Protein AF-A0A6N8BP89-F1 (afdb_monomer)

Secondary structure (DSSP, 8-state):
--------------------------------------HHHHHHHHHHHHHHHHTT--HHHHHHHHT--HHHHHHHHHHHHHHS-PPP---SSEEEE--HHHHTSGGGTT---SEEEEEEETTEEEEEE-----------

Structure (mmCIF, N/CA/C/O backbone):
data_AF-A0A6N8BP89-F1
#
_entry.id   AF-A0A6N8BP89-F1
#
loop_
_atom_site.group_PDB
_atom_site.id
_atom_site.type_symbol
_atom_site.label_atom_id
_atom_site.label_alt_id
_atom_site.label_comp_id
_atom_site.label_asym_id
_atom_site.label_entity_id
_atom_site.label_seq_id
_atom_site.pdbx_PDB_ins_code
_atom_site.Cartn_x
_atom_site.Cartn_y
_atom_site.Cartn_z
_atom_site.occupancy
_atom_site.B_iso_or_equiv
_atom_site.auth_seq_id
_atom_site.auth_comp_id
_atom_site.auth_asym_id
_atom_site.auth_atom_id
_atom_site.pdbx_PDB_model_num
ATOM 1 N N . MET A 1 1 ? -29.525 87.121 3.744 1.00 42.41 1 MET A N 1
ATOM 2 C CA . MET A 1 1 ? -28.408 86.887 2.808 1.00 42.41 1 MET A CA 1
ATOM 3 C C . MET A 1 1 ? -28.666 85.566 2.121 1.00 42.41 1 MET A C 1
ATOM 5 O O . MET A 1 1 ? -28.815 84.585 2.833 1.00 42.41 1 MET A O 1
ATOM 9 N N . ASN A 1 2 ? -28.832 85.574 0.798 1.00 32.91 2 ASN A N 1
ATOM 10 C CA . ASN A 1 2 ? -28.189 84.648 -0.139 1.00 32.91 2 ASN A CA 1
ATOM 11 C C . ASN A 1 2 ? -28.765 84.918 -1.526 1.00 32.91 2 ASN A C 1
ATOM 13 O O . ASN A 1 2 ? -29.901 84.571 -1.839 1.00 32.91 2 ASN A O 1
ATOM 17 N N . ASN A 1 3 ? -27.946 85.649 -2.274 1.00 36.03 3 ASN A N 1
ATOM 18 C CA . ASN A 1 3 ? -28.118 85.999 -3.666 1.00 36.03 3 ASN A CA 1
ATOM 19 C C . ASN A 1 3 ? -28.050 84.755 -4.552 1.00 36.03 3 ASN A C 1
ATOM 21 O O . ASN A 1 3 ? -27.413 83.761 -4.203 1.00 36.03 3 ASN A O 1
ATOM 25 N N . ASP A 1 4 ? -28.684 84.906 -5.710 1.00 38.06 4 ASP A N 1
ATOM 26 C CA . ASP A 1 4 ? -28.367 84.324 -7.010 1.00 38.06 4 ASP A CA 1
ATOM 27 C C . ASP A 1 4 ? -27.090 83.473 -7.086 1.00 38.06 4 ASP A C 1
ATOM 29 O O . ASP A 1 4 ? -26.005 83.910 -6.702 1.00 38.06 4 ASP A O 1
ATOM 33 N N . ARG A 1 5 ? -27.160 82.356 -7.815 1.00 37.62 5 ARG A N 1
ATOM 34 C CA . ARG A 1 5 ? -26.824 82.359 -9.2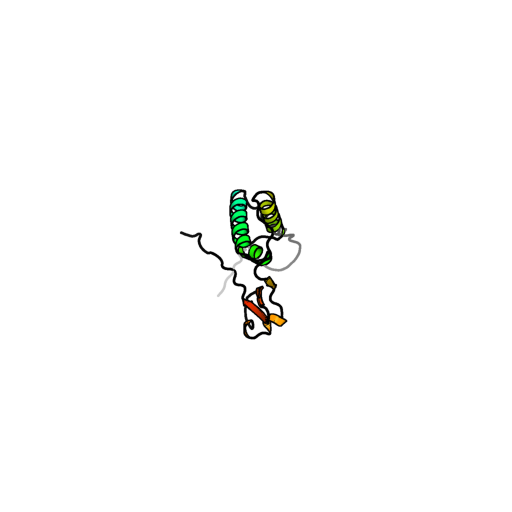51 1.00 37.62 5 ARG A CA 1
ATOM 35 C C . ARG A 1 5 ? -26.634 80.930 -9.762 1.00 37.62 5 ARG A C 1
ATOM 37 O O . ARG A 1 5 ? -25.926 80.112 -9.188 1.00 37.62 5 ARG A O 1
ATOM 44 N N . ILE A 1 6 ? -27.275 80.694 -10.898 1.00 45.62 6 ILE A N 1
ATOM 45 C CA . ILE A 1 6 ? -27.103 79.589 -11.842 1.00 45.62 6 ILE A CA 1
ATOM 46 C C . ILE A 1 6 ? -25.616 79.361 -12.151 1.00 45.62 6 ILE A C 1
ATOM 48 O O . ILE A 1 6 ? -24.926 80.330 -12.456 1.00 45.62 6 ILE A O 1
ATOM 52 N N . MET A 1 7 ? -25.171 78.103 -12.201 1.00 36.50 7 MET A N 1
ATOM 53 C CA . MET A 1 7 ? -24.270 77.606 -13.251 1.00 36.50 7 MET A CA 1
ATOM 54 C C . MET A 1 7 ? -24.291 76.074 -13.301 1.00 36.50 7 MET A C 1
ATOM 56 O O . MET A 1 7 ? -24.065 75.394 -12.304 1.00 36.50 7 MET A O 1
ATOM 60 N N . ASN A 1 8 ? -24.561 75.562 -14.501 1.00 39.66 8 ASN A N 1
ATOM 61 C CA . ASN A 1 8 ? -24.504 74.155 -14.874 1.00 39.66 8 ASN A CA 1
ATOM 62 C C . ASN A 1 8 ? -23.088 73.592 -14.692 1.00 39.66 8 ASN A C 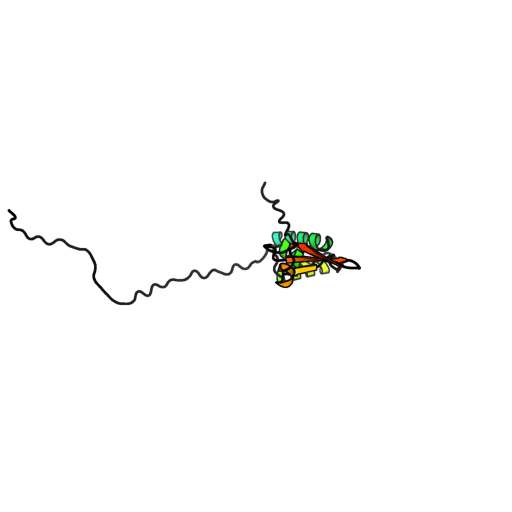1
ATOM 64 O O . ASN A 1 8 ? -22.113 74.212 -15.113 1.00 39.66 8 ASN A O 1
ATOM 68 N N . GLY A 1 9 ? -22.991 72.383 -14.147 1.00 32.22 9 GLY A N 1
ATOM 69 C CA . GLY A 1 9 ? -21.746 71.634 -14.023 1.00 32.22 9 GLY A CA 1
ATOM 70 C C . GLY A 1 9 ? -22.052 70.146 -14.024 1.00 32.22 9 GLY A C 1
ATOM 71 O O . GLY A 1 9 ? -22.896 69.685 -13.266 1.00 32.22 9 GLY A O 1
ATOM 72 N N . ALA A 1 10 ? -21.428 69.438 -14.954 1.00 33.50 10 ALA A N 1
ATOM 73 C CA . ALA A 1 10 ? -21.689 68.062 -15.325 1.00 33.50 10 ALA A CA 1
ATOM 74 C C . ALA A 1 10 ? -21.573 67.039 -14.182 1.00 33.50 10 ALA A C 1
ATOM 76 O O . ALA A 1 10 ? -20.777 67.201 -13.262 1.00 33.50 10 ALA A O 1
ATOM 77 N N . THR A 1 11 ? -22.249 65.906 -14.417 1.00 35.91 11 THR A N 1
ATOM 78 C CA . THR A 1 11 ? -21.923 64.547 -13.945 1.00 35.91 11 THR A CA 1
ATOM 79 C C . THR A 1 11 ? -2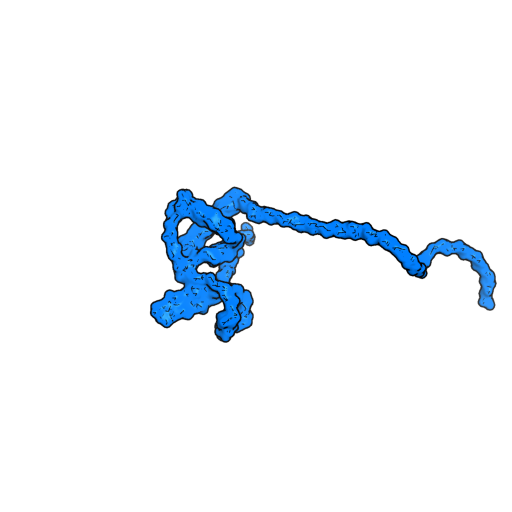1.956 64.295 -12.437 1.00 35.91 11 THR A C 1
ATOM 81 O O . THR A 1 11 ? -21.153 64.832 -11.691 1.00 35.91 11 THR A O 1
ATOM 84 N N . VAL A 1 12 ? -22.822 63.370 -12.011 1.00 35.41 12 VAL A N 1
ATOM 85 C CA . VAL A 1 12 ? -22.453 62.060 -11.432 1.00 35.41 12 VAL A CA 1
ATOM 86 C C . VAL A 1 12 ? -23.737 61.355 -10.964 1.00 35.41 12 VAL A C 1
ATOM 88 O O . VAL A 1 12 ? -24.462 61.841 -10.109 1.00 35.41 12 VAL A O 1
ATOM 91 N N . GLU A 1 13 ? -23.974 60.219 -11.615 1.00 31.64 13 GLU A N 1
ATOM 92 C CA . GLU A 1 13 ? -24.504 58.947 -11.115 1.00 31.64 13 GLU A CA 1
ATOM 93 C C . GLU A 1 13 ? -25.851 58.785 -10.369 1.00 31.64 13 GLU A C 1
ATOM 95 O O . GLU A 1 13 ? -26.237 59.492 -9.448 1.00 31.64 13 GLU A O 1
ATOM 100 N N . VAL A 1 14 ? -26.436 57.635 -10.732 1.00 33.41 14 VAL A N 1
ATOM 101 C CA . VAL A 1 14 ? -27.406 56.775 -10.040 1.00 33.41 14 VAL A CA 1
ATOM 102 C C . VAL A 1 14 ? -28.882 57.180 -10.096 1.00 33.41 14 VAL A C 1
ATOM 104 O O . VAL A 1 14 ? -29.386 57.886 -9.234 1.00 33.41 14 VAL A O 1
ATOM 107 N N . ALA A 1 15 ? -29.617 56.551 -11.023 1.00 34.00 15 ALA A N 1
ATOM 108 C CA . ALA A 1 15 ? -30.680 55.610 -10.645 1.00 34.00 15 ALA A CA 1
ATOM 109 C C . ALA A 1 15 ? -31.197 54.786 -11.846 1.00 34.00 15 ALA A C 1
ATOM 111 O O . ALA A 1 15 ? -31.853 55.301 -12.744 1.00 34.00 15 ALA A O 1
ATOM 112 N N . SER A 1 16 ? -30.965 53.474 -11.745 1.00 35.62 16 SER A N 1
ATOM 113 C CA . SER A 1 16 ? -31.929 52.401 -12.041 1.00 35.62 16 SER A CA 1
ATOM 114 C C . SER A 1 16 ? -32.198 51.948 -13.486 1.00 35.62 16 SER A C 1
ATOM 116 O O . SER A 1 16 ? -33.050 52.491 -14.175 1.00 35.62 16 SER A O 1
ATOM 118 N N . ALA A 1 17 ? -31.607 50.773 -13.772 1.00 39.59 17 ALA A N 1
ATOM 119 C CA . ALA A 1 17 ? -32.160 49.609 -14.491 1.00 39.59 17 ALA A CA 1
ATOM 120 C C . ALA A 1 17 ? -32.409 49.774 -16.015 1.00 39.59 17 ALA A C 1
ATOM 122 O O . ALA A 1 17 ? -32.936 50.769 -16.474 1.00 39.59 17 ALA A O 1
ATOM 123 N N . THR A 1 18 ? -32.086 48.840 -16.911 1.00 37.84 18 THR A N 1
ATOM 124 C CA . THR A 1 18 ? -31.884 47.387 -16.847 1.00 37.84 18 THR A CA 1
ATOM 125 C C . THR A 1 18 ? -31.177 46.961 -18.153 1.00 37.84 18 THR A C 1
ATOM 127 O O . THR A 1 18 ? -31.427 47.584 -19.181 1.00 37.84 18 THR A O 1
ATOM 130 N N . ARG A 1 19 ? -30.459 45.823 -18.126 1.00 35.97 19 ARG A N 1
ATOM 131 C CA . ARG A 1 19 ? -30.306 44.790 -19.192 1.00 35.97 19 ARG A CA 1
ATOM 132 C C . ARG A 1 19 ? -28.865 44.480 -19.620 1.00 35.97 19 ARG A C 1
ATOM 134 O O . ARG A 1 19 ? -28.204 45.253 -20.296 1.00 35.97 19 ARG A O 1
ATOM 141 N N . ASN A 1 20 ? -28.504 43.241 -19.282 1.00 39.19 20 ASN A N 1
ATOM 142 C CA . ASN A 1 20 ? -27.676 42.306 -20.040 1.00 39.19 20 ASN A CA 1
ATOM 143 C C . ASN A 1 20 ? -26.225 42.712 -20.302 1.00 39.19 20 ASN A C 1
ATOM 145 O O . ASN A 1 20 ? -25.824 42.976 -21.429 1.00 39.19 20 ASN A O 1
ATOM 149 N N . GLY A 1 21 ? -25.416 42.624 -19.248 1.00 36.84 21 GLY A N 1
ATOM 150 C CA . GLY A 1 21 ? -24.009 42.275 -19.402 1.00 36.84 21 GLY A CA 1
ATOM 151 C C . GLY A 1 21 ? -23.865 40.756 -19.407 1.00 36.84 21 GLY A C 1
ATOM 152 O O . GLY A 1 21 ? -23.803 40.149 -18.341 1.00 36.84 21 GLY A O 1
ATOM 153 N N . GLU A 1 22 ? -23.800 40.141 -20.589 1.00 43.88 22 GLU A N 1
ATOM 154 C CA . GLU A 1 22 ? -23.123 38.850 -20.755 1.00 43.88 22 GLU A CA 1
ATOM 155 C C . GLU A 1 22 ? -21.632 39.077 -20.482 1.00 43.88 22 GLU A C 1
ATOM 157 O O . GLU A 1 22 ? -20.819 39.284 -21.383 1.00 43.88 22 GLU A O 1
ATOM 162 N N . SER A 1 23 ? -21.257 39.091 -19.204 1.00 44.47 23 SER A N 1
ATOM 163 C CA . SER A 1 23 ? -19.872 38.877 -18.824 1.00 44.47 23 SER A CA 1
ATOM 164 C C . SER A 1 23 ? -19.599 37.390 -19.012 1.00 44.47 23 SER A C 1
ATOM 166 O O . SER A 1 23 ? -19.961 36.547 -18.193 1.00 44.47 23 SER A O 1
ATOM 168 N N . ASN A 1 24 ? -18.975 37.062 -20.142 1.00 44.22 24 ASN A N 1
ATOM 169 C CA . ASN A 1 24 ? -18.316 35.782 -20.347 1.00 44.22 24 ASN A CA 1
ATOM 170 C C . ASN A 1 24 ? -17.216 35.635 -19.288 1.00 44.22 24 ASN A C 1
ATOM 172 O O . ASN A 1 24 ? -16.043 35.913 -19.537 1.00 44.22 24 ASN A O 1
ATOM 176 N N . PHE A 1 25 ? -17.591 35.205 -18.084 1.00 45.06 25 PHE A N 1
ATOM 177 C CA . PHE A 1 25 ? -16.666 34.612 -17.138 1.00 45.06 25 PHE A CA 1
ATOM 178 C C . PHE A 1 25 ? -16.228 33.285 -17.748 1.00 45.06 25 PHE A C 1
ATOM 180 O O . PHE A 1 25 ? -16.812 32.232 -17.499 1.00 45.06 25 PHE A O 1
ATOM 187 N N . ALA A 1 26 ? -15.200 33.347 -18.594 1.00 52.12 26 ALA A N 1
ATOM 188 C CA . ALA A 1 26 ? -14.418 32.186 -18.959 1.00 52.12 26 ALA A CA 1
ATOM 189 C C . ALA A 1 26 ? -13.815 31.640 -17.662 1.00 52.12 26 ALA A C 1
ATOM 191 O O . ALA A 1 26 ? -12.777 32.104 -17.189 1.00 52.12 26 ALA A O 1
ATOM 192 N N . THR A 1 27 ? -14.503 30.680 -17.044 1.00 55.06 27 THR A N 1
ATOM 193 C CA . THR A 1 27 ? -13.925 29.853 -15.990 1.00 55.06 27 THR A CA 1
ATOM 194 C C . THR A 1 27 ? -12.610 29.310 -16.538 1.00 55.06 27 THR A C 1
ATOM 196 O O . THR A 1 27 ? -12.646 28.693 -17.609 1.00 55.06 27 THR A O 1
ATOM 199 N N . PRO A 1 28 ? -11.456 29.524 -15.880 1.00 52.44 28 PRO A N 1
ATOM 200 C CA . PRO A 1 28 ? -10.225 28.903 -16.325 1.00 52.44 28 PRO A CA 1
ATOM 201 C C . PRO A 1 28 ? -10.467 27.399 -16.282 1.00 52.44 28 PRO A C 1
ATOM 203 O O . PRO A 1 28 ? -10.599 26.805 -15.212 1.00 52.44 28 PRO A O 1
ATOM 206 N N . THR A 1 29 ? -10.589 26.779 -17.455 1.00 56.09 29 THR A N 1
ATOM 207 C CA . THR A 1 29 ? -10.570 25.330 -17.581 1.00 56.09 29 THR A CA 1
ATOM 208 C C . THR A 1 29 ? -9.235 24.893 -17.008 1.00 56.09 29 THR A C 1
ATOM 210 O O . THR A 1 29 ? -8.205 25.037 -17.668 1.00 56.09 29 THR A O 1
ATOM 213 N N . LEU A 1 30 ? -9.245 24.437 -15.753 1.00 55.47 30 LEU A N 1
ATOM 214 C CA . LEU A 1 30 ? -8.110 23.816 -15.090 1.00 55.47 30 LEU A CA 1
ATOM 215 C C . LEU A 1 30 ? -7.689 22.657 -15.984 1.00 55.47 30 LEU A C 1
ATOM 217 O O . LEU A 1 30 ? -8.301 21.588 -15.975 1.00 55.47 30 LEU A O 1
ATOM 221 N N . GLN A 1 31 ? -6.689 22.902 -16.829 1.00 57.53 31 GLN A N 1
ATOM 222 C CA . GLN A 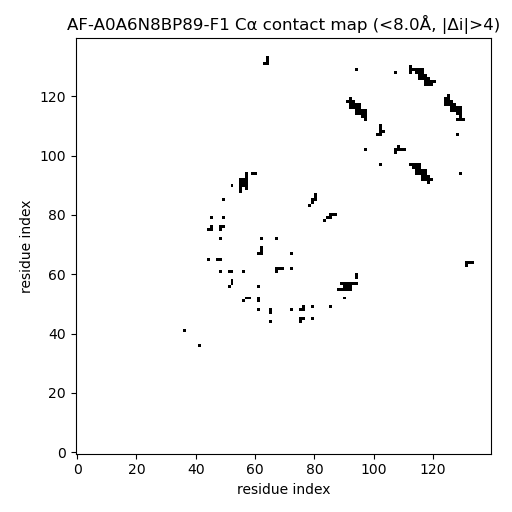1 31 ? -6.140 21.876 -17.688 1.00 57.53 31 GLN A CA 1
ATOM 223 C C . GLN A 1 31 ? -5.667 20.768 -16.762 1.00 57.53 31 GLN A C 1
ATOM 225 O O . GLN A 1 31 ? -4.752 20.958 -15.959 1.00 57.53 31 GLN A O 1
ATOM 230 N N . LYS A 1 32 ? -6.349 19.624 -16.836 1.00 58.22 32 LYS A N 1
ATOM 231 C CA . LYS A 1 32 ? -6.042 18.436 -16.051 1.00 58.22 32 LYS A CA 1
ATOM 232 C C . LYS A 1 32 ? -4.615 18.023 -16.400 1.00 58.22 32 LYS A C 1
ATOM 234 O O . LYS A 1 32 ? -4.392 17.356 -17.412 1.00 58.22 32 LYS A O 1
ATOM 239 N N . LYS A 1 33 ? -3.638 18.478 -15.606 1.00 62.50 33 LYS A N 1
ATOM 240 C CA . LYS A 1 33 ? -2.230 18.133 -15.798 1.00 62.50 33 LYS A CA 1
ATOM 241 C C . LYS A 1 33 ? -2.141 16.615 -15.757 1.00 62.50 33 LYS A C 1
ATOM 243 O O . LYS A 1 33 ? -2.521 15.977 -14.775 1.00 62.50 33 LYS A O 1
ATOM 248 N N . ARG A 1 34 ? -1.707 16.022 -16.867 1.00 65.25 34 ARG A N 1
ATOM 249 C CA . ARG A 1 34 ? -1.480 14.580 -16.939 1.00 65.25 34 ARG A CA 1
ATOM 250 C C . ARG A 1 34 ? -0.323 14.273 -15.993 1.00 65.25 34 ARG A C 1
ATOM 252 O O . ARG A 1 34 ? 0.784 14.747 -16.224 1.00 65.25 34 ARG A O 1
ATOM 259 N N . ASN A 1 35 ? -0.587 13.498 -14.942 1.00 69.62 35 ASN A N 1
ATOM 260 C CA . ASN A 1 35 ? 0.423 13.043 -13.987 1.00 69.62 35 ASN A CA 1
ATOM 261 C C . ASN A 1 35 ? 1.294 11.944 -14.627 1.00 69.62 35 ASN A C 1
ATOM 263 O O . ASN A 1 35 ? 1.159 10.757 -14.323 1.00 69.62 35 ASN A O 1
ATOM 267 N N . ARG A 1 36 ? 2.104 12.323 -15.620 1.00 73.25 36 ARG A N 1
ATOM 268 C CA . ARG A 1 36 ? 3.003 11.412 -16.329 1.00 73.25 36 ARG A CA 1
ATOM 269 C C . ARG A 1 36 ? 4.404 11.588 -15.760 1.00 73.25 36 ARG A C 1
ATOM 271 O O . ARG A 1 36 ? 5.018 12.623 -15.980 1.00 73.25 36 ARG A O 1
ATOM 278 N N . LEU A 1 37 ? 4.886 10.561 -15.067 1.00 78.31 37 LEU A N 1
ATOM 279 C CA . LEU A 1 37 ? 6.248 10.523 -14.540 1.00 78.31 37 LEU A CA 1
ATOM 280 C C . LEU A 1 37 ? 7.255 10.626 -15.695 1.00 78.31 37 LEU A C 1
ATOM 282 O O . LEU A 1 37 ? 7.122 9.934 -16.714 1.00 78.31 37 LEU A O 1
ATOM 286 N N . SER A 1 38 ? 8.258 11.480 -15.527 1.00 83.94 38 SER A N 1
ATOM 287 C CA . SER A 1 38 ? 9.453 11.539 -16.367 1.00 83.94 38 SER A CA 1
ATOM 288 C C . SER A 1 38 ? 10.268 10.241 -16.268 1.00 83.94 38 SER A C 1
ATOM 290 O O . SER A 1 38 ? 10.043 9.401 -15.395 1.00 83.94 38 SER A O 1
ATOM 292 N N . ALA A 1 39 ? 11.229 10.041 -17.173 1.00 84.81 39 ALA A N 1
ATOM 293 C CA . ALA A 1 39 ? 12.044 8.824 -17.180 1.00 84.81 39 ALA A CA 1
ATOM 294 C C . ALA A 1 39 ? 12.882 8.659 -15.895 1.00 84.81 39 ALA A C 1
ATOM 296 O O . ALA A 1 39 ? 13.001 7.547 -15.377 1.00 84.81 39 ALA A O 1
ATOM 297 N N . SER A 1 40 ? 13.425 9.758 -15.361 1.00 85.94 40 SER A N 1
ATOM 298 C CA . SER A 1 40 ? 14.177 9.770 -14.102 1.00 85.94 40 SER A CA 1
ATOM 299 C C . SER A 1 40 ? 13.275 9.459 -12.908 1.00 85.94 40 SER A C 1
ATOM 301 O O . SER A 1 40 ? 13.611 8.587 -12.109 1.00 85.94 40 SER A O 1
ATOM 303 N N . GLU A 1 41 ? 12.096 10.081 -12.830 1.00 86.75 41 GLU A N 1
ATOM 304 C CA . GLU A 1 41 ? 11.110 9.798 -11.780 1.00 86.75 41 GLU A CA 1
ATOM 305 C C . GLU A 1 41 ? 10.624 8.350 -11.842 1.00 86.75 41 GLU A C 1
ATOM 307 O O . GLU A 1 41 ? 10.528 7.693 -10.810 1.00 86.75 41 GLU A O 1
ATOM 312 N N . LYS A 1 42 ? 10.377 7.808 -13.044 1.00 87.31 42 LYS A N 1
ATOM 313 C CA . LYS A 1 42 ? 10.041 6.387 -13.211 1.00 87.31 42 LYS A CA 1
ATOM 314 C C . LYS A 1 42 ? 11.151 5.488 -12.675 1.00 87.31 42 LYS A C 1
ATOM 316 O O . LYS A 1 42 ? 10.853 4.522 -11.981 1.00 87.31 42 LYS A O 1
ATOM 321 N N . LYS A 1 43 ? 12.422 5.789 -12.965 1.00 88.81 43 LYS A N 1
ATOM 322 C CA . LYS A 1 43 ? 13.557 5.005 -12.451 1.00 88.81 43 LYS A CA 1
ATOM 323 C C . LYS A 1 43 ? 13.625 5.056 -10.922 1.00 88.81 43 LYS A C 1
ATOM 325 O O . LYS A 1 43 ? 13.740 4.003 -10.300 1.00 88.81 43 LYS A O 1
ATOM 330 N N . ALA A 1 44 ? 13.503 6.245 -10.333 1.00 91.75 44 ALA A N 1
ATOM 331 C CA . ALA A 1 44 ? 13.505 6.422 -8.882 1.00 91.75 44 ALA A CA 1
ATOM 332 C C . ALA A 1 44 ? 12.329 5.687 -8.218 1.00 91.75 44 ALA A C 1
ATOM 334 O O . ALA A 1 44 ? 12.529 4.926 -7.275 1.00 91.75 44 ALA A O 1
ATOM 335 N N . LYS A 1 45 ? 11.114 5.830 -8.765 1.00 93.00 45 LYS A N 1
ATOM 336 C CA . LYS A 1 45 ? 9.917 5.148 -8.258 1.00 93.00 45 LYS A CA 1
ATOM 337 C C . LYS A 1 45 ? 9.995 3.634 -8.410 1.00 93.00 45 LYS A C 1
ATOM 339 O O . LYS A 1 45 ? 9.576 2.942 -7.495 1.00 93.00 45 LYS A O 1
ATOM 344 N N . ARG A 1 46 ? 10.559 3.102 -9.502 1.00 93.94 46 ARG A N 1
ATOM 345 C CA . ARG A 1 46 ? 10.796 1.651 -9.631 1.00 93.94 46 ARG A CA 1
ATOM 346 C C . ARG A 1 46 ? 11.697 1.128 -8.519 1.00 93.94 46 ARG A C 1
ATOM 348 O O . ARG A 1 46 ? 11.346 0.130 -7.902 1.00 93.94 46 ARG A O 1
ATOM 355 N N . LYS A 1 47 ? 12.801 1.825 -8.228 1.00 93.94 47 LYS A N 1
ATOM 356 C CA . LYS A 1 47 ? 13.685 1.453 -7.117 1.00 93.94 47 LYS A CA 1
ATOM 357 C C . LYS A 1 47 ? 12.934 1.488 -5.782 1.00 93.94 47 LYS A C 1
ATOM 359 O O . LYS A 1 47 ? 12.924 0.487 -5.082 1.00 93.94 47 LYS A O 1
ATOM 364 N N . ALA A 1 48 ? 12.246 2.589 -5.482 1.00 94.12 48 ALA A N 1
ATOM 365 C CA . ALA A 1 48 ? 11.509 2.736 -4.228 1.00 94.12 48 ALA A CA 1
ATOM 366 C C . ALA A 1 48 ? 10.404 1.674 -4.059 1.00 94.12 48 ALA A C 1
ATOM 368 O O . ALA A 1 48 ? 10.272 1.088 -2.992 1.00 94.12 48 ALA A O 1
ATOM 369 N N . VAL A 1 49 ? 9.655 1.362 -5.125 1.00 95.06 49 VAL A N 1
ATOM 370 C CA . VAL A 1 49 ? 8.650 0.285 -5.105 1.00 95.06 49 VAL A CA 1
ATOM 371 C C . VAL A 1 49 ? 9.298 -1.081 -4.898 1.00 95.06 49 VAL A C 1
ATOM 373 O O . VAL A 1 49 ? 8.740 -1.897 -4.173 1.00 95.06 49 VAL A O 1
ATOM 376 N N . SER A 1 50 ? 10.455 -1.339 -5.510 1.00 94.94 50 SER A N 1
ATOM 377 C CA . SER A 1 50 ? 11.199 -2.584 -5.296 1.00 94.94 50 SER A CA 1
ATOM 378 C C . SER A 1 50 ? 11.648 -2.722 -3.844 1.00 94.94 50 SER A C 1
ATOM 380 O O . SER A 1 50 ? 11.439 -3.773 -3.245 1.00 94.94 50 SER A O 1
ATOM 382 N N . ASP A 1 51 ? 12.227 -1.665 -3.273 1.00 94.94 51 ASP A N 1
ATOM 383 C CA . ASP A 1 51 ? 12.687 -1.647 -1.883 1.00 94.94 51 ASP A CA 1
ATOM 384 C C . ASP A 1 51 ? 11.504 -1.881 -0.927 1.00 94.94 51 ASP A C 1
ATOM 386 O O . ASP A 1 51 ? 11.561 -2.759 -0.064 1.00 94.94 51 ASP A O 1
ATOM 390 N N . ASP A 1 52 ? 10.387 -1.179 -1.149 1.00 94.62 52 ASP A N 1
ATOM 391 C CA . ASP A 1 52 ? 9.174 -1.340 -0.350 1.00 94.62 52 ASP A CA 1
ATOM 392 C C . ASP A 1 52 ? 8.587 -2.759 -0.447 1.00 94.62 52 ASP A C 1
ATOM 394 O O . ASP A 1 52 ? 8.121 -3.344 0.534 1.00 94.62 52 ASP A O 1
ATOM 398 N N . TYR A 1 53 ? 8.588 -3.322 -1.653 1.00 94.75 53 TYR A N 1
ATOM 399 C CA . TYR A 1 53 ? 8.073 -4.659 -1.903 1.00 94.75 53 TYR A CA 1
ATOM 400 C C . TYR A 1 53 ? 8.933 -5.730 -1.222 1.00 94.75 53 TYR A C 1
ATOM 402 O O . TYR A 1 53 ? 8.404 -6.651 -0.598 1.00 94.75 53 TYR A O 1
ATOM 410 N N . LEU A 1 54 ? 10.261 -5.596 -1.297 1.00 93.62 54 LEU A N 1
ATOM 411 C CA . LEU A 1 54 ? 11.202 -6.500 -0.634 1.00 93.62 54 LEU A CA 1
ATOM 412 C C . LEU A 1 54 ? 11.102 -6.416 0.893 1.00 93.62 54 LEU A C 1
ATOM 414 O O . LEU A 1 54 ? 11.201 -7.447 1.560 1.00 93.62 54 LEU A O 1
ATOM 418 N N . ALA A 1 55 ? 10.806 -5.231 1.429 1.00 92.81 55 ALA A N 1
ATOM 419 C CA . ALA A 1 55 ? 10.492 -5.014 2.841 1.00 92.81 55 ALA A CA 1
ATOM 420 C C . ALA A 1 55 ? 9.125 -5.589 3.276 1.00 92.81 55 ALA A C 1
ATOM 422 O O . ALA A 1 55 ? 8.719 -5.424 4.424 1.00 92.81 55 ALA A O 1
ATOM 423 N N . GLY A 1 56 ? 8.390 -6.259 2.379 1.00 93.56 56 GLY A N 1
ATOM 424 C CA . GLY A 1 56 ? 7.150 -6.958 2.717 1.00 93.56 56 GLY A CA 1
ATOM 425 C C . GLY A 1 56 ? 5.931 -6.046 2.854 1.00 93.56 56 GLY A C 1
ATOM 426 O O . GLY A 1 56 ? 4.905 -6.470 3.397 1.00 93.56 56 GLY A O 1
ATOM 427 N N . HIS A 1 57 ? 6.003 -4.802 2.370 1.00 94.44 57 HIS A N 1
ATOM 428 C CA . HIS A 1 57 ? 4.868 -3.887 2.406 1.00 94.44 57 HIS A CA 1
ATOM 429 C C . HIS A 1 57 ? 3.760 -4.334 1.428 1.00 94.44 57 HIS A C 1
ATOM 431 O O . HIS A 1 57 ? 4.035 -4.667 0.274 1.00 94.44 57 HIS A O 1
ATOM 437 N N . PRO A 1 58 ? 2.475 -4.323 1.836 1.00 94.94 58 PRO A N 1
ATOM 438 C CA . PRO A 1 58 ? 1.370 -4.647 0.944 1.00 94.94 58 PRO A CA 1
ATOM 439 C C . PRO A 1 58 ? 1.159 -3.548 -0.095 1.00 94.94 58 PRO A C 1
ATOM 441 O O . PRO A 1 58 ? 1.428 -2.374 0.151 1.00 94.94 58 PRO A O 1
ATOM 444 N N . LYS A 1 59 ? 0.562 -3.916 -1.235 1.00 94.69 59 LYS A N 1
ATOM 445 C CA . LYS A 1 59 ? 0.277 -3.018 -2.369 1.00 94.69 59 LYS A CA 1
ATOM 446 C C . LYS A 1 59 ? -0.271 -1.648 -1.960 1.00 94.69 59 LYS A C 1
ATOM 448 O O . LYS A 1 59 ? 0.199 -0.634 -2.468 1.00 94.69 59 LYS A O 1
ATOM 453 N N . LEU A 1 60 ? -1.265 -1.616 -1.069 1.00 94.31 60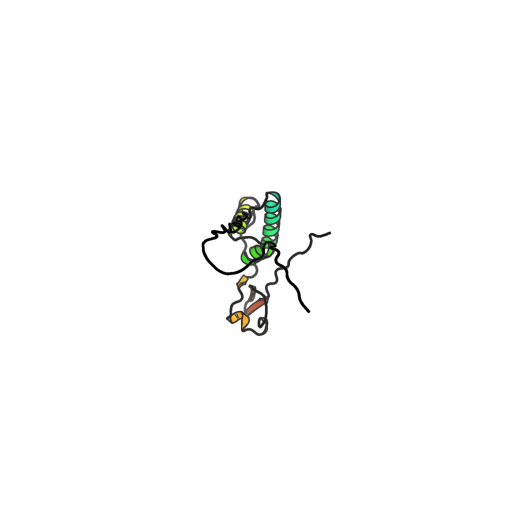 LEU A N 1
ATOM 454 C CA . LEU A 1 60 ? -1.872 -0.358 -0.635 1.00 94.31 60 LEU A CA 1
ATOM 455 C C . LEU A 1 60 ? -0.870 0.523 0.123 1.00 94.31 60 LEU A C 1
ATOM 457 O O . LEU A 1 60 ? -0.799 1.714 -0.154 1.00 94.31 60 LEU A O 1
ATOM 461 N N . ALA A 1 61 ? -0.048 -0.060 1.000 1.00 94.06 61 ALA A N 1
ATOM 462 C CA . ALA A 1 61 ? 0.997 0.676 1.706 1.00 94.06 61 ALA A CA 1
ATOM 463 C C . ALA A 1 61 ? 2.009 1.286 0.728 1.00 94.06 61 ALA A C 1
ATOM 465 O O . ALA A 1 61 ? 2.308 2.471 0.821 1.00 94.06 61 ALA A O 1
ATOM 466 N N . ILE A 1 62 ? 2.484 0.504 -0.247 1.00 94.88 62 ILE A N 1
ATOM 467 C CA . ILE A 1 62 ? 3.448 0.991 -1.247 1.00 94.88 62 ILE A CA 1
ATOM 468 C C . ILE A 1 62 ? 2.845 2.138 -2.066 1.00 94.88 62 ILE A C 1
ATOM 470 O O . ILE A 1 62 ? 3.488 3.161 -2.287 1.00 94.88 62 ILE A O 1
ATOM 474 N N . MET A 1 63 ? 1.585 1.998 -2.492 1.00 94.12 63 MET A N 1
ATOM 475 C CA . MET A 1 63 ? 0.884 3.053 -3.225 1.00 94.12 63 MET A CA 1
ATOM 476 C C . MET A 1 63 ? 0.782 4.351 -2.420 1.00 94.12 63 MET A C 1
ATOM 478 O O . MET A 1 63 ? 1.025 5.418 -2.982 1.00 94.12 63 MET A O 1
ATOM 482 N N . LEU A 1 64 ? 0.451 4.261 -1.128 1.00 92.00 64 LEU A N 1
ATOM 483 C CA . LEU A 1 64 ? 0.342 5.421 -0.244 1.00 92.00 64 LEU A CA 1
ATOM 484 C C . LEU A 1 64 ? 1.709 6.082 -0.036 1.00 92.00 64 LEU A C 1
ATOM 486 O O . LEU A 1 64 ? 1.853 7.256 -0.366 1.00 92.00 64 LEU A O 1
ATOM 490 N N . ARG A 1 65 ? 2.728 5.321 0.393 1.00 91.56 65 ARG A N 1
ATOM 491 C CA . ARG A 1 65 ? 4.097 5.829 0.627 1.00 91.56 65 ARG A CA 1
ATOM 492 C C . ARG A 1 65 ? 4.673 6.520 -0.596 1.00 91.56 65 ARG A C 1
ATOM 494 O O . ARG A 1 65 ? 5.214 7.615 -0.493 1.00 91.56 65 ARG A O 1
ATOM 501 N N . GLN A 1 66 ? 4.512 5.899 -1.762 1.00 91.81 66 GLN A N 1
ATOM 502 C CA . GLN A 1 66 ? 5.099 6.393 -2.999 1.00 91.81 66 GLN A CA 1
ATOM 503 C C . GLN A 1 66 ? 4.207 7.386 -3.753 1.00 91.81 66 GLN A C 1
ATOM 505 O O . GLN A 1 66 ? 4.632 7.884 -4.800 1.00 91.81 66 GLN A O 1
ATOM 510 N N . GLY A 1 67 ? 3.005 7.697 -3.257 1.00 90.12 67 GLY A N 1
ATOM 511 C CA . GLY A 1 67 ? 2.066 8.607 -3.921 1.00 90.12 67 GLY A CA 1
ATOM 512 C C . GLY A 1 67 ? 1.663 8.126 -5.319 1.00 90.12 67 GLY A C 1
ATOM 513 O O . GLY A 1 67 ? 1.560 8.923 -6.253 1.00 90.12 67 GLY A O 1
ATOM 514 N N . LEU A 1 68 ? 1.504 6.812 -5.492 1.00 91.44 68 LEU A N 1
ATOM 515 C CA . LEU A 1 68 ? 1.233 6.188 -6.784 1.00 91.44 68 LEU A CA 1
ATOM 516 C C . LEU A 1 68 ? -0.253 5.893 -6.956 1.00 91.44 68 LEU A C 1
ATOM 518 O O . LEU A 1 68 ? -0.911 5.309 -6.095 1.00 91.44 68 LEU A O 1
ATOM 522 N N . SER A 1 69 ? -0.769 6.196 -8.144 1.00 92.25 69 SER A N 1
ATOM 523 C CA . SER A 1 69 ? -2.054 5.649 -8.576 1.00 92.25 69 SER A CA 1
ATOM 524 C C . SER A 1 69 ? -1.955 4.139 -8.816 1.00 92.25 69 SER A C 1
ATOM 526 O O . SER A 1 69 ? -0.887 3.592 -9.106 1.00 92.25 69 SER A O 1
ATOM 528 N N . LYS A 1 70 ? -3.101 3.448 -8.766 1.00 92.94 70 LYS A N 1
ATOM 529 C CA . LYS A 1 70 ? -3.180 1.998 -9.013 1.00 92.94 70 LYS A CA 1
ATOM 530 C C . LYS A 1 70 ? -2.565 1.597 -10.358 1.00 92.94 70 LYS A C 1
ATOM 532 O O . LYS A 1 70 ? -1.925 0.548 -10.434 1.00 92.94 70 LYS A O 1
ATOM 537 N N . SER A 1 71 ? -2.762 2.404 -11.403 1.00 92.44 71 SER A N 1
ATOM 538 C CA . SER A 1 71 ? -2.206 2.152 -12.736 1.00 92.44 71 SER A CA 1
ATOM 539 C C . SER A 1 71 ? -0.684 2.272 -12.739 1.00 92.44 71 SER A C 1
ATOM 541 O O . SER A 1 71 ? -0.021 1.330 -13.158 1.00 92.44 71 SER A O 1
ATOM 543 N N . GLN A 1 72 ? -0.134 3.364 -12.195 1.00 92.19 72 GLN A N 1
ATOM 544 C CA . GLN A 1 72 ? 1.317 3.574 -12.104 1.00 92.19 72 GLN A CA 1
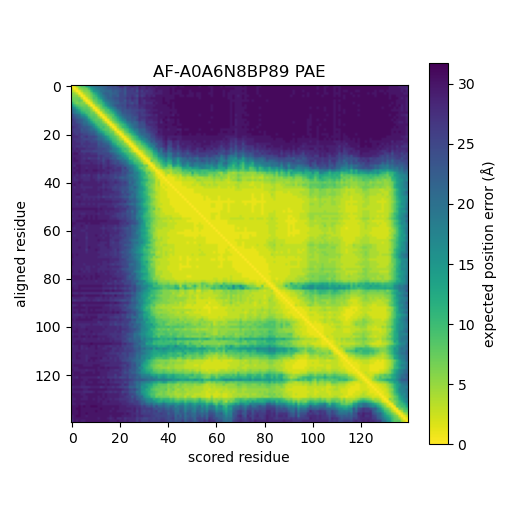ATOM 545 C C . GLN A 1 72 ? 2.004 2.461 -11.308 1.00 92.19 72 GLN A C 1
ATOM 547 O O . GLN A 1 72 ? 3.007 1.916 -11.756 1.00 92.19 72 GLN A O 1
ATOM 552 N N . PHE A 1 73 ? 1.445 2.089 -10.152 1.00 94.56 73 PHE A N 1
ATOM 553 C CA . PHE A 1 73 ? 1.977 0.988 -9.351 1.00 94.56 73 PHE A CA 1
ATOM 554 C C . PHE A 1 73 ? 1.957 -0.338 -10.118 1.00 94.56 73 PHE A C 1
ATOM 556 O O . PHE A 1 73 ? 2.928 -1.082 -10.083 1.00 94.56 73 PHE A O 1
ATOM 563 N N . THR A 1 74 ? 0.861 -0.640 -10.821 1.00 94.06 74 THR A N 1
ATOM 564 C CA . THR A 1 74 ? 0.732 -1.911 -11.551 1.00 94.06 74 THR A CA 1
ATOM 565 C C . THR A 1 74 ? 1.697 -1.977 -12.739 1.00 94.06 74 THR A C 1
ATOM 567 O O . THR A 1 74 ? 2.290 -3.026 -12.960 1.00 94.06 74 THR A O 1
ATOM 570 N N . GLU A 1 75 ? 1.906 -0.867 -13.457 1.00 93.31 75 GLU A N 1
ATOM 571 C CA . GLU A 1 75 ? 2.925 -0.758 -14.516 1.00 93.31 75 GLU A CA 1
ATOM 572 C C . GLU A 1 75 ? 4.331 -1.002 -13.953 1.00 93.31 75 GLU A C 1
ATOM 574 O O . GLU A 1 75 ? 5.068 -1.833 -14.475 1.00 93.31 75 GLU A O 1
ATOM 579 N N . ILE A 1 76 ? 4.680 -0.326 -12.853 1.00 94.12 76 ILE A N 1
ATOM 580 C CA . ILE A 1 76 ? 5.982 -0.475 -12.191 1.00 94.12 76 ILE A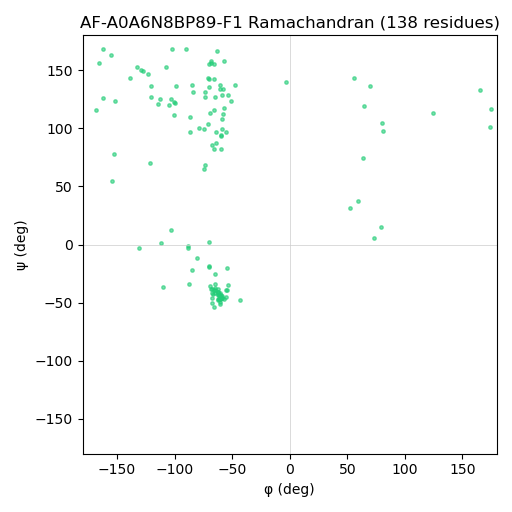 CA 1
ATOM 581 C C . ILE A 1 76 ? 6.197 -1.909 -11.699 1.00 94.12 76 ILE A C 1
ATOM 583 O O . ILE A 1 76 ? 7.256 -2.479 -11.939 1.00 94.12 76 ILE A O 1
ATOM 587 N N . LEU A 1 77 ? 5.209 -2.501 -11.026 1.00 93.75 77 LEU A N 1
ATOM 588 C CA . LEU A 1 77 ? 5.342 -3.843 -10.468 1.00 93.75 77 LEU A CA 1
ATOM 589 C C . LEU A 1 77 ? 5.449 -4.909 -11.568 1.00 93.75 77 LEU A C 1
ATOM 591 O O . LEU A 1 77 ? 6.239 -5.839 -11.441 1.00 93.75 77 LEU A O 1
ATOM 595 N N . ALA A 1 78 ? 4.700 -4.756 -12.664 1.00 93.31 78 ALA A N 1
ATOM 596 C CA . ALA A 1 78 ? 4.829 -5.635 -13.822 1.00 93.31 78 ALA A CA 1
ATOM 597 C C . ALA A 1 78 ? 6.229 -5.537 -14.448 1.00 93.31 78 ALA A C 1
ATOM 599 O O . ALA A 1 78 ? 6.831 -6.562 -14.756 1.00 93.31 78 ALA A O 1
ATOM 600 N N . ASP A 1 79 ? 6.765 -4.321 -14.586 1.00 92.56 79 ASP A N 1
ATOM 601 C CA . ASP A 1 79 ? 8.142 -4.099 -15.034 1.00 92.56 79 ASP A CA 1
ATOM 602 C C . ASP A 1 79 ? 9.153 -4.819 -14.124 1.00 92.56 79 ASP A C 1
ATOM 604 O O . ASP A 1 79 ? 10.024 -5.520 -14.633 1.00 92.56 79 ASP A O 1
ATOM 608 N N . LEU A 1 80 ? 9.007 -4.700 -12.799 1.00 93.44 80 LEU A N 1
ATOM 609 C CA . LEU A 1 80 ? 9.899 -5.334 -11.821 1.00 93.44 80 LEU A CA 1
ATOM 610 C C . LEU A 1 80 ? 9.874 -6.869 -11.913 1.00 93.44 80 LEU A C 1
ATOM 612 O O . LEU A 1 80 ? 10.923 -7.510 -11.877 1.00 93.44 80 LEU A O 1
ATOM 616 N N . PHE A 1 81 ? 8.692 -7.468 -12.071 1.00 92.94 81 PHE A N 1
ATOM 617 C CA . PHE A 1 81 ? 8.560 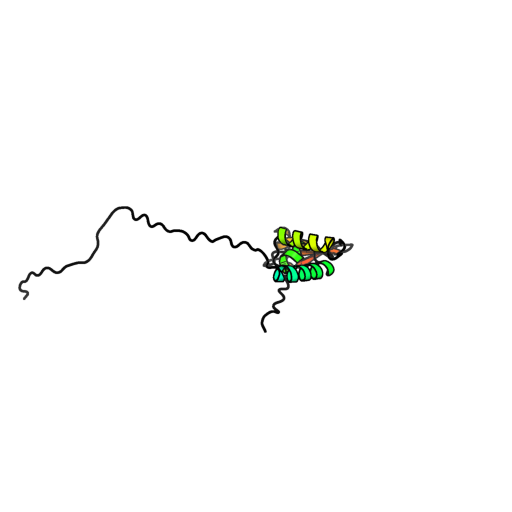-8.922 -12.218 1.00 92.94 81 PHE A CA 1
ATOM 618 C C . PHE A 1 81 ? 9.123 -9.440 -13.544 1.00 92.94 81 PHE A C 1
ATOM 620 O O . PHE A 1 81 ? 9.687 -10.528 -13.584 1.00 92.94 81 PHE A O 1
ATOM 627 N N . MET A 1 82 ? 8.979 -8.674 -14.627 1.00 91.50 82 MET A N 1
ATOM 628 C CA . MET A 1 82 ? 9.370 -9.126 -15.965 1.00 91.50 82 MET A CA 1
ATOM 629 C C . MET A 1 82 ? 10.833 -8.836 -16.306 1.00 91.50 82 MET A C 1
ATOM 631 O O . MET A 1 82 ? 11.438 -9.586 -17.065 1.00 91.50 82 MET A O 1
ATOM 635 N N . LYS A 1 83 ? 11.390 -7.724 -15.812 1.00 88.81 83 LYS A N 1
ATOM 636 C CA . LYS A 1 83 ? 12.717 -7.226 -16.218 1.00 88.81 83 LYS A CA 1
ATOM 637 C C . LYS A 1 83 ? 13.759 -7.352 -15.118 1.00 88.81 83 LYS A C 1
ATOM 639 O O . LYS A 1 83 ? 14.908 -7.658 -15.416 1.00 88.81 83 LYS A O 1
ATOM 644 N N . ASP A 1 84 ? 13.351 -7.141 -13.870 1.00 81.56 84 ASP A N 1
ATOM 645 C CA . ASP A 1 84 ? 14.263 -7.055 -12.726 1.00 81.56 84 ASP A CA 1
ATOM 646 C C . ASP A 1 84 ? 14.253 -8.343 -11.871 1.00 81.56 84 ASP A C 1
ATOM 648 O O . ASP A 1 84 ? 14.805 -8.366 -10.774 1.00 81.56 84 ASP A O 1
ATOM 652 N N . ASN A 1 85 ? 13.659 -9.431 -12.391 1.00 82.00 85 ASN A N 1
ATOM 653 C CA . ASN A 1 85 ? 13.586 -10.768 -11.779 1.00 82.00 85 ASN A CA 1
ATOM 654 C C . ASN A 1 85 ? 13.046 -10.779 -10.339 1.00 82.00 85 ASN A C 1
ATOM 656 O O . ASN A 1 85 ? 13.437 -11.613 -9.519 1.00 82.00 85 ASN A O 1
ATOM 660 N N . LEU A 1 86 ? 12.145 -9.854 -10.012 1.00 89.31 86 LEU A N 1
ATOM 661 C CA . LEU A 1 86 ? 11.531 -9.807 -8.694 1.00 89.31 86 LEU A CA 1
ATOM 662 C C . LEU A 1 86 ? 10.516 -10.957 -8.549 1.00 89.31 86 LEU A C 1
ATOM 664 O O . LEU A 1 86 ? 9.614 -11.113 -9.371 1.00 89.31 86 LEU A O 1
ATOM 668 N N . THR A 1 87 ? 10.639 -11.766 -7.495 1.00 89.69 87 THR A N 1
ATOM 669 C CA . THR A 1 87 ? 9.736 -12.906 -7.264 1.00 89.69 87 THR A CA 1
ATOM 670 C C . THR A 1 87 ? 8.453 -12.467 -6.543 1.00 89.69 87 THR A C 1
ATOM 672 O O . THR A 1 87 ? 8.516 -11.707 -5.568 1.00 89.69 87 THR A O 1
ATOM 675 N N . PRO A 1 88 ? 7.270 -12.960 -6.957 1.00 90.00 88 PRO A N 1
ATOM 676 C CA . PRO A 1 88 ? 6.034 -12.796 -6.200 1.00 90.00 88 PRO A CA 1
ATOM 677 C C . PRO A 1 88 ? 6.172 -13.273 -4.742 1.00 90.00 88 PRO A C 1
ATOM 679 O O . PRO A 1 88 ? 6.608 -14.393 -4.489 1.00 90.00 88 PRO A O 1
ATOM 682 N N . ARG A 1 89 ? 5.788 -12.431 -3.777 1.00 90.81 89 ARG A N 1
ATOM 683 C CA . ARG A 1 89 ? 5.871 -12.690 -2.333 1.00 90.81 89 ARG A CA 1
ATOM 684 C C . ARG A 1 89 ? 4.600 -12.176 -1.659 1.00 90.81 89 ARG A C 1
ATOM 686 O O . ARG A 1 89 ? 4.056 -11.147 -2.057 1.00 90.81 89 ARG A O 1
ATOM 693 N N . ALA A 1 90 ? 4.129 -12.894 -0.643 1.00 91.12 90 ALA A N 1
ATOM 694 C CA . ALA A 1 90 ? 3.039 -12.423 0.204 1.00 91.12 90 ALA A CA 1
ATOM 695 C C . ALA A 1 90 ? 3.508 -11.250 1.090 1.00 91.12 90 ALA A C 1
ATOM 697 O O . ALA A 1 90 ? 4.648 -11.268 1.565 1.00 91.12 90 ALA A O 1
ATOM 698 N N . PRO A 1 91 ? 2.660 -10.236 1.326 1.00 93.56 91 PRO A N 1
ATOM 699 C CA . PRO A 1 91 ? 3.001 -9.149 2.231 1.00 93.56 91 PRO A CA 1
ATOM 700 C C . PRO A 1 91 ? 3.068 -9.637 3.683 1.00 93.56 91 PRO A C 1
ATOM 702 O O . PRO A 1 91 ? 2.425 -10.615 4.055 1.00 93.56 91 PRO A O 1
ATOM 705 N N . GLU A 1 92 ? 3.816 -8.924 4.519 1.00 92.94 92 GLU A N 1
ATOM 706 C CA . GLU A 1 92 ? 3.990 -9.263 5.941 1.00 92.94 92 GLU A CA 1
ATOM 707 C C . GLU A 1 92 ? 2.823 -8.803 6.825 1.00 92.94 92 GLU A C 1
ATOM 709 O O . GLU A 1 92 ? 2.744 -9.140 8.005 1.00 92.94 92 GLU A O 1
ATOM 714 N N . TYR A 1 93 ? 1.944 -7.966 6.281 1.00 93.94 93 TYR A N 1
ATOM 715 C CA . TYR A 1 93 ? 0.792 -7.399 6.968 1.00 93.94 93 TYR A CA 1
ATOM 716 C C . TYR A 1 93 ? -0.209 -6.854 5.948 1.00 93.94 93 TYR A C 1
ATOM 718 O O . TYR A 1 93 ? 0.120 -6.664 4.774 1.00 93.94 93 TYR A O 1
ATOM 726 N N . GLU A 1 94 ? -1.410 -6.518 6.408 1.00 94.25 94 GLU A N 1
ATOM 727 C CA . GLU A 1 94 ? -2.431 -5.877 5.582 1.00 94.25 94 GLU A CA 1
ATOM 728 C C . GLU A 1 94 ? -2.609 -4.407 5.956 1.00 94.25 94 GLU A C 1
ATOM 730 O O . GLU A 1 94 ? -2.371 -3.998 7.092 1.00 94.25 94 GLU A O 1
ATOM 735 N N . VAL A 1 95 ? -3.038 -3.596 4.990 1.00 93.38 95 VAL A N 1
ATOM 736 C CA . VAL A 1 95 ? -3.470 -2.217 5.238 1.00 93.38 95 VAL A CA 1
ATOM 737 C C . VAL A 1 95 ? -4.905 -2.084 4.785 1.00 93.38 95 VAL A C 1
ATOM 739 O O . VAL A 1 95 ? -5.223 -2.404 3.640 1.00 93.38 95 VAL A O 1
ATOM 742 N N . VAL A 1 96 ? -5.755 -1.595 5.681 1.00 93.12 96 VAL A N 1
ATOM 743 C CA . VAL A 1 96 ? -7.181 -1.391 5.422 1.00 93.12 96 VAL A CA 1
ATOM 744 C C . VAL A 1 96 ? -7.587 0.020 5.812 1.00 93.12 96 VAL A C 1
ATOM 746 O O . VAL A 1 96 ? -6.999 0.625 6.709 1.00 93.12 96 VAL A O 1
ATOM 749 N N . ALA A 1 97 ? -8.590 0.557 5.120 1.00 91.38 97 ALA A N 1
ATOM 750 C CA . ALA A 1 97 ? -9.168 1.844 5.474 1.00 91.38 97 ALA A CA 1
ATOM 751 C C . ALA A 1 97 ? -9.860 1.758 6.842 1.00 91.38 97 ALA A C 1
ATOM 753 O O . ALA A 1 97 ? -10.501 0.757 7.176 1.00 91.38 97 ALA A O 1
ATOM 754 N N . VAL A 1 98 ? -9.744 2.823 7.627 1.00 91.06 98 VAL A N 1
ATOM 755 C CA . VAL A 1 98 ? -10.360 2.922 8.948 1.00 91.06 98 VAL A CA 1
ATOM 756 C C . VAL A 1 98 ? -11.877 3.015 8.790 1.00 91.06 98 VAL A C 1
ATOM 758 O O . VAL A 1 98 ? -12.417 4.003 8.292 1.00 91.06 98 VAL A O 1
ATOM 761 N N . SER A 1 99 ? -12.578 1.980 9.246 1.00 88.62 99 SER A N 1
ATOM 762 C CA . SER A 1 99 ? -14.039 1.909 9.250 1.00 88.62 99 SER A CA 1
ATOM 763 C C . SER A 1 99 ? -14.639 2.470 10.543 1.00 88.62 99 SER A C 1
ATOM 765 O O . SER A 1 99 ? -13.940 2.660 11.539 1.00 88.62 99 SER A O 1
ATOM 767 N N . THR A 1 100 ? -15.959 2.680 10.567 1.00 84.38 100 THR A N 1
ATOM 768 C CA . THR A 1 100 ? -16.690 3.087 11.782 1.00 84.38 100 THR A CA 1
ATOM 769 C C . THR A 1 100 ? -16.464 2.118 12.944 1.00 84.38 100 THR A C 1
ATOM 771 O O . THR A 1 100 ? -16.281 2.556 14.075 1.00 84.38 100 THR A O 1
ATOM 774 N N . ALA A 1 101 ? -16.408 0.811 12.667 1.00 87.25 101 ALA A N 1
ATOM 775 C CA . ALA A 1 101 ? -16.144 -0.203 13.686 1.00 87.25 101 ALA A CA 1
ATOM 776 C C . ALA A 1 101 ? -14.729 -0.078 14.272 1.00 87.25 101 ALA A C 1
ATOM 778 O O . ALA A 1 101 ? -14.553 -0.201 15.479 1.00 87.25 101 ALA A O 1
ATOM 779 N N . ILE A 1 102 ? -13.729 0.229 13.438 1.00 86.38 102 ILE A N 1
ATOM 780 C CA . ILE A 1 102 ? -12.352 0.450 13.899 1.00 86.38 102 ILE A CA 1
ATOM 781 C C . ILE A 1 102 ? -12.276 1.725 14.750 1.00 86.38 102 ILE A C 1
ATOM 783 O O . ILE A 1 102 ? -11.656 1.703 15.807 1.00 86.38 102 ILE A O 1
ATOM 787 N N . LYS A 1 103 ? -12.963 2.808 14.352 1.00 87.75 103 LYS A N 1
ATOM 788 C CA . LYS A 1 103 ? -13.018 4.068 15.126 1.00 87.75 103 LYS A CA 1
ATOM 789 C C . LYS A 1 103 ? -13.706 3.931 16.483 1.00 87.75 103 LYS A C 1
ATOM 791 O O . LYS A 1 103 ? -13.437 4.735 17.368 1.00 87.75 103 LYS A O 1
ATOM 796 N N . ALA A 1 104 ? -14.596 2.952 16.644 1.00 88.00 104 ALA A N 1
ATOM 797 C CA . ALA A 1 104 ? -15.264 2.691 17.916 1.00 88.00 104 ALA A CA 1
ATOM 798 C C . ALA A 1 104 ? -14.310 2.120 18.982 1.00 88.00 104 ALA A C 1
ATOM 800 O O . ALA A 1 104 ? -14.614 2.179 20.171 1.00 88.00 104 ALA A O 1
ATOM 801 N N . LEU A 1 105 ? -13.156 1.579 18.577 1.00 87.50 105 LEU A N 1
ATOM 802 C CA . LEU A 1 105 ? -12.128 1.122 19.506 1.00 87.50 105 LEU A CA 1
ATOM 803 C C . LEU A 1 105 ? -11.421 2.329 20.128 1.00 87.50 105 LEU A C 1
ATOM 805 O O . LEU A 1 105 ? -10.939 3.202 19.408 1.00 87.50 105 LEU A O 1
ATOM 809 N N . SER A 1 106 ? -11.274 2.339 21.455 1.00 83.12 106 SER A N 1
ATOM 810 C CA . SER A 1 106 ? -10.711 3.477 22.200 1.00 83.12 106 SER A CA 1
ATOM 811 C C . SER A 1 106 ? -9.341 3.930 21.691 1.00 83.12 106 SER A C 1
ATOM 813 O O . SER A 1 106 ? -9.063 5.122 21.666 1.00 83.12 106 SER A O 1
ATOM 815 N N . GLN A 1 107 ? -8.500 3.000 21.229 1.00 85.44 107 GLN A N 1
ATOM 816 C CA . GLN A 1 107 ? -7.171 3.317 20.694 1.00 85.44 107 GLN A CA 1
ATOM 817 C C . GLN A 1 107 ? -7.196 4.056 19.344 1.00 85.44 107 GLN A C 1
ATOM 819 O O . GLN A 1 107 ? -6.198 4.662 18.980 1.00 85.44 107 GLN A O 1
ATOM 824 N N . PHE A 1 108 ? -8.306 4.004 18.603 1.00 86.12 108 PHE A N 1
ATOM 825 C CA . PHE A 1 108 ? -8.512 4.723 17.339 1.00 86.12 108 PHE A CA 1
ATOM 826 C C . PHE A 1 108 ? -9.573 5.828 17.473 1.00 86.12 108 PHE A C 1
ATOM 828 O O . PHE A 1 108 ? -9.883 6.516 16.499 1.00 86.12 108 PHE A O 1
ATOM 835 N N . ALA A 1 109 ? -10.149 6.021 18.660 1.00 82.31 109 ALA A N 1
ATOM 836 C CA . ALA A 1 109 ? -11.134 7.064 18.892 1.00 82.31 109 ALA A CA 1
ATOM 837 C C . ALA A 1 109 ? -10.477 8.444 18.726 1.00 82.31 109 ALA A C 1
ATOM 839 O O . ALA A 1 109 ? -9.444 8.734 19.325 1.00 82.31 109 ALA A O 1
ATOM 840 N N . GLY A 1 110 ? -11.059 9.296 17.879 1.00 77.44 110 GLY A N 1
ATOM 841 C CA . GLY A 1 110 ? -10.528 10.636 17.606 1.00 77.44 110 GLY A CA 1
ATOM 842 C C . GLY A 1 110 ? -9.261 10.678 16.738 1.00 77.44 110 GLY A C 1
ATOM 843 O O . GLY A 1 110 ? -8.722 11.761 16.528 1.00 77.44 110 GLY A O 1
ATOM 844 N N . THR A 1 111 ? -8.793 9.542 16.207 1.00 79.19 111 THR A N 1
ATOM 845 C CA . THR A 1 111 ? -7.646 9.518 15.288 1.00 79.19 111 THR A CA 1
ATOM 846 C C . THR A 1 111 ? -8.006 10.111 13.924 1.00 79.19 111 THR A C 1
ATOM 848 O O . THR A 1 111 ? -9.106 9.901 13.404 1.00 79.19 111 THR A O 1
ATOM 851 N N . THR A 1 112 ? -7.058 10.826 13.319 1.00 82.69 112 THR A N 1
ATOM 852 C CA . THR A 1 112 ? -7.141 11.290 11.924 1.00 82.69 112 THR A CA 1
ATOM 853 C C . THR A 1 112 ? -6.583 10.268 10.938 1.00 82.69 112 THR A C 1
ATOM 855 O O . THR A 1 112 ? -6.640 10.499 9.733 1.00 82.69 112 THR A O 1
ATOM 858 N N . ALA A 1 113 ? -6.051 9.140 11.422 1.00 82.69 113 ALA A N 1
ATOM 859 C CA . ALA A 1 113 ? -5.530 8.097 10.554 1.00 82.69 113 ALA A CA 1
ATOM 860 C C . ALA A 1 113 ? -6.629 7.578 9.616 1.00 82.69 113 ALA A C 1
ATOM 862 O O . ALA A 1 113 ? -7.717 7.194 10.051 1.00 82.69 113 ALA A O 1
ATOM 863 N N . GLU A 1 114 ? -6.325 7.550 8.320 1.00 89.44 114 GLU A N 1
ATOM 864 C CA . GLU A 1 114 ? -7.225 7.021 7.290 1.00 89.44 114 GLU A CA 1
ATOM 865 C C . GLU A 1 114 ? -7.099 5.504 7.133 1.00 89.44 114 GLU A C 1
ATOM 867 O O . GLU A 1 114 ? -8.027 4.847 6.661 1.00 89.44 114 GLU A O 1
ATOM 872 N N . TYR A 1 115 ? -5.967 4.939 7.557 1.00 92.62 115 TYR A N 1
ATOM 873 C CA . TYR A 1 115 ? -5.639 3.530 7.388 1.00 92.62 115 TYR A CA 1
ATOM 874 C C . TYR A 1 115 ? -5.113 2.911 8.688 1.00 92.62 115 TYR A C 1
ATOM 876 O O . TYR A 1 115 ? -4.505 3.580 9.527 1.00 92.62 115 TYR A O 1
ATOM 884 N N . VAL A 1 116 ? -5.309 1.600 8.830 1.00 93.38 116 VAL A N 1
ATOM 885 C CA . VAL A 1 116 ? -4.688 0.782 9.877 1.00 93.38 116 VAL A CA 1
ATOM 886 C C . VAL A 1 116 ? -3.899 -0.363 9.267 1.00 93.38 116 VAL A C 1
ATOM 888 O O . VAL A 1 116 ? -4.277 -0.926 8.238 1.00 93.38 116 VAL A O 1
ATOM 891 N N . ARG A 1 117 ? -2.803 -0.718 9.934 1.00 94.19 117 ARG A N 1
ATOM 892 C CA . ARG A 1 117 ? -2.064 -1.953 9.704 1.00 94.19 117 ARG A CA 1
ATOM 893 C C . ARG A 1 117 ? -2.725 -3.068 10.510 1.00 94.19 117 ARG A C 1
ATOM 895 O O . ARG A 1 117 ? -2.940 -2.924 11.715 1.00 94.19 117 ARG A O 1
ATOM 902 N N . VAL A 1 118 ? -2.979 -4.184 9.842 1.00 94.00 118 VAL A N 1
ATOM 903 C CA . VAL A 1 118 ? -3.532 -5.407 10.419 1.00 94.00 118 VAL A CA 1
ATOM 904 C C . VAL A 1 118 ? -2.460 -6.486 10.358 1.00 94.00 118 VAL A C 1
ATOM 906 O O . VAL A 1 118 ? -1.902 -6.756 9.293 1.00 94.00 118 VAL A O 1
ATOM 909 N N . LYS A 1 119 ? -2.149 -7.079 11.508 1.00 93.75 119 LYS A N 1
ATOM 910 C CA . LYS A 1 119 ? -1.298 -8.265 11.613 1.00 93.75 119 LYS A CA 1
ATOM 911 C C . LYS A 1 119 ? -2.084 -9.387 12.272 1.00 93.75 119 LYS A C 1
ATOM 913 O O . LYS A 1 119 ? -2.786 -9.148 13.254 1.00 93.75 119 LYS A O 1
ATOM 918 N N . HIS A 1 120 ? -1.956 -10.587 11.725 1.00 90.75 120 HIS A N 1
ATOM 919 C CA . HIS A 1 120 ? -2.544 -11.790 12.292 1.00 90.75 120 HIS A CA 1
ATOM 920 C C . HIS A 1 120 ? -1.443 -12.611 12.946 1.00 90.75 120 HIS A C 1
ATOM 922 O O . HIS A 1 120 ? -0.512 -13.042 12.267 1.00 90.75 120 HIS A O 1
ATOM 928 N N . ASP A 1 121 ? -1.589 -12.836 14.244 1.00 88.38 121 ASP A N 1
ATOM 929 C CA . ASP A 1 121 ? -0.810 -13.825 14.977 1.00 88.38 121 ASP A CA 1
ATOM 930 C C . ASP A 1 121 ? -1.686 -15.068 15.197 1.00 88.38 121 ASP A C 1
ATOM 932 O O . ASP A 1 121 ? -2.902 -15.031 14.994 1.00 88.38 121 ASP A O 1
ATOM 936 N N . ALA A 1 122 ? -1.097 -16.181 15.642 1.00 88.25 122 ALA A N 1
ATOM 937 C CA . ALA A 1 122 ? -1.788 -17.474 15.766 1.00 88.25 122 ALA A CA 1
ATOM 938 C C . ALA A 1 122 ? -3.089 -17.444 16.602 1.00 88.25 122 ALA A C 1
ATOM 940 O O . ALA A 1 122 ? -3.925 -18.339 16.475 1.00 88.25 122 ALA A O 1
ATOM 941 N N . HIS A 1 123 ? -3.268 -16.431 17.455 1.00 89.06 123 HIS A N 1
ATOM 942 C CA . HIS A 1 123 ? -4.388 -16.329 18.392 1.00 89.06 123 HIS A CA 1
ATOM 943 C C . HIS A 1 123 ? -5.103 -14.975 18.377 1.00 89.06 123 HIS A C 1
ATOM 945 O O . HIS A 1 123 ? -6.072 -14.795 19.112 1.00 89.06 123 HIS A O 1
ATOM 951 N N . SER A 1 124 ? -4.636 -14.000 17.595 1.00 90.75 124 SER A N 1
ATOM 952 C CA . SER A 1 124 ? -5.162 -12.639 17.677 1.00 90.75 124 SER A CA 1
ATOM 953 C C . SER A 1 124 ? -4.974 -11.852 16.386 1.00 90.75 124 SER A C 1
ATOM 955 O O . SER A 1 124 ? -4.199 -12.202 15.499 1.00 90.75 124 SER A O 1
ATOM 957 N N . THR A 1 125 ? -5.729 -10.760 16.284 1.00 92.00 125 THR A N 1
ATOM 958 C CA . THR A 1 125 ? -5.539 -9.745 15.251 1.00 92.00 125 THR A CA 1
ATOM 959 C C . THR A 1 125 ? -5.096 -8.461 15.928 1.00 92.00 125 THR A C 1
ATOM 961 O O . THR A 1 125 ? -5.801 -7.928 16.784 1.00 92.00 125 THR A O 1
ATOM 964 N N . ILE A 1 126 ? -3.924 -7.971 15.542 1.00 92.56 126 ILE A N 1
ATOM 965 C CA . ILE A 1 126 ? -3.336 -6.748 16.070 1.00 92.56 126 ILE A CA 1
ATOM 966 C C . ILE A 1 126 ? -3.598 -5.627 15.072 1.00 92.56 126 ILE A C 1
ATOM 968 O O . ILE A 1 126 ? -3.177 -5.685 13.914 1.00 92.56 126 ILE A O 1
ATOM 972 N N . LEU A 1 127 ? -4.276 -4.585 15.548 1.00 92.56 127 LEU A N 1
ATOM 973 C CA . LEU A 1 127 ? -4.524 -3.362 14.798 1.00 92.56 127 LEU A CA 1
ATOM 974 C C . LEU A 1 127 ? -3.575 -2.272 15.287 1.00 92.56 127 LEU A C 1
ATOM 976 O O . LEU A 1 127 ? -3.556 -1.937 16.470 1.00 92.56 127 LEU A O 1
ATOM 980 N N . THR A 1 128 ? -2.818 -1.685 14.366 1.00 92.31 128 THR A N 1
ATOM 981 C CA . THR A 1 128 ? -1.928 -0.548 14.637 1.00 92.31 128 THR A CA 1
ATOM 982 C C . THR A 1 128 ? -2.217 0.589 13.666 1.00 92.31 128 THR A C 1
ATOM 984 O O . THR A 1 128 ? -2.643 0.355 12.534 1.00 92.31 128 THR A O 1
ATOM 987 N N . HIS A 1 129 ? -2.018 1.834 14.098 1.00 90.06 129 HIS A N 1
ATOM 988 C CA . HIS A 1 129 ? -2.147 2.984 13.203 1.00 90.06 129 HIS A CA 1
ATOM 989 C C . HIS A 1 129 ? -1.190 2.834 12.021 1.00 90.06 129 HIS A C 1
ATOM 991 O O . HIS A 1 129 ? -0.017 2.509 12.208 1.00 90.06 129 HIS A O 1
ATOM 997 N N . TYR A 1 130 ? -1.684 3.077 10.809 1.00 89.62 130 TYR A N 1
ATOM 998 C CA . TYR A 1 130 ? -0.805 3.186 9.659 1.00 89.62 130 TYR A CA 1
ATOM 999 C C . TYR A 1 130 ? -0.320 4.630 9.551 1.00 89.62 130 TYR A C 1
ATOM 1001 O O . TYR A 1 130 ? -1.096 5.533 9.243 1.00 89.62 130 TYR A O 1
ATOM 1009 N N . ILE A 1 131 ? 0.964 4.839 9.828 1.00 81.94 131 ILE A N 1
ATOM 1010 C CA . ILE A 1 131 ? 1.626 6.127 9.649 1.00 81.94 131 ILE A CA 1
ATOM 1011 C C . ILE A 1 131 ? 2.400 6.045 8.340 1.00 81.94 131 ILE A C 1
ATOM 1013 O O . ILE A 1 131 ? 3.230 5.155 8.152 1.00 81.94 131 ILE A O 1
ATOM 1017 N N . GLN A 1 132 ? 2.101 6.959 7.422 1.00 75.88 132 GLN A N 1
ATOM 1018 C CA . GLN A 1 132 ? 2.948 7.165 6.262 1.00 75.88 132 GLN A CA 1
ATOM 1019 C C . GLN A 1 132 ? 4.230 7.835 6.760 1.00 75.88 132 GLN A C 1
ATOM 1021 O O . GLN A 1 132 ? 4.222 9.019 7.084 1.00 75.88 132 GLN A O 1
ATOM 1026 N N . GLU A 1 133 ? 5.313 7.070 6.868 1.00 66.25 133 GLU A N 1
ATOM 1027 C CA . GLU A 1 133 ? 6.652 7.630 7.048 1.00 66.25 133 GLU A CA 1
ATOM 1028 C C . GLU A 1 133 ? 6.965 8.439 5.786 1.00 66.25 133 GLU A C 1
ATOM 1030 O O . GLU A 1 133 ? 7.262 7.890 4.724 1.00 66.25 133 GLU A O 1
ATOM 1035 N N . ILE A 1 134 ? 6.747 9.752 5.865 1.00 54.25 134 ILE A N 1
ATOM 1036 C CA . ILE A 1 134 ? 7.224 10.690 4.860 1.00 54.25 134 ILE A CA 1
ATOM 1037 C C . ILE A 1 134 ? 8.700 10.878 5.188 1.00 54.25 134 ILE A C 1
ATOM 1039 O O . ILE A 1 134 ? 9.028 11.623 6.111 1.00 54.25 134 ILE A O 1
ATOM 1043 N N . ASP A 1 135 ? 9.578 10.198 4.455 1.00 44.19 135 ASP A N 1
ATOM 1044 C CA . ASP A 1 135 ? 11.001 10.529 4.453 1.00 44.19 135 ASP A CA 1
ATOM 1045 C C . ASP A 1 135 ? 11.151 11.938 3.860 1.00 44.19 135 ASP A C 1
ATOM 1047 O O . ASP 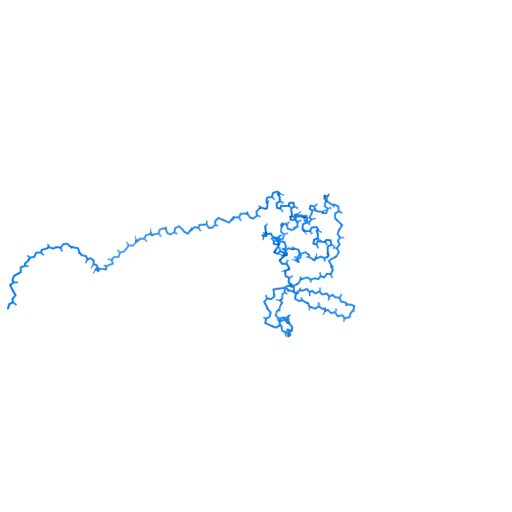A 1 135 ? 11.301 12.135 2.653 1.00 44.19 135 ASP A O 1
ATOM 1051 N N . ASN A 1 136 ? 11.051 12.952 4.720 1.00 38.50 136 ASN A N 1
ATOM 1052 C CA . ASN A 1 136 ? 11.462 14.320 4.432 1.00 38.50 136 ASN A CA 1
ATOM 1053 C C . ASN A 1 136 ? 12.997 14.386 4.462 1.00 38.50 136 ASN A C 1
ATOM 1055 O O . ASN A 1 136 ? 13.586 15.064 5.295 1.00 38.50 136 ASN A O 1
ATOM 1059 N N . GLU A 1 137 ? 13.655 13.694 3.540 1.00 39.50 137 GLU A N 1
ATOM 1060 C CA . GLU A 1 137 ? 15.084 13.864 3.277 1.00 39.50 137 GLU A CA 1
ATOM 1061 C C . GLU A 1 137 ? 15.277 14.267 1.819 1.00 39.50 137 GLU A C 1
ATOM 1063 O O . GLU A 1 137 ? 15.736 13.468 1.018 1.00 39.50 137 GLU A O 1
ATOM 1068 N N . HIS A 1 138 ? 14.882 15.489 1.445 1.00 38.34 138 HIS A N 1
ATOM 1069 C CA . HIS A 1 138 ? 15.344 16.166 0.219 1.00 38.34 138 HIS A CA 1
ATOM 1070 C C . HIS A 1 138 ? 15.247 17.694 0.385 1.00 38.34 138 HIS A C 1
ATOM 1072 O O . HIS A 1 138 ? 14.607 18.387 -0.404 1.00 38.34 138 HIS A O 1
ATOM 1078 N N . ASN A 1 139 ? 15.862 18.230 1.445 1.00 32.78 139 ASN A N 1
ATOM 1079 C CA . ASN A 1 139 ? 16.213 19.651 1.477 1.00 32.78 139 ASN A CA 1
ATOM 1080 C C . ASN A 1 139 ? 17.429 19.906 2.387 1.00 32.78 139 ASN A C 1
ATOM 1082 O O . ASN A 1 139 ? 17.282 20.347 3.526 1.00 32.78 139 ASN A O 1
ATOM 1086 N N . GLN A 1 140 ? 18.620 19.598 1.871 1.00 31.02 140 GLN A N 1
ATOM 1087 C CA . GLN A 1 140 ? 19.865 20.296 2.201 1.00 31.02 140 GLN A CA 1
ATOM 1088 C C . GLN A 1 140 ? 20.625 20.555 0.905 1.00 31.02 140 GLN A C 1
ATOM 1090 O O . GLN A 1 140 ? 20.634 19.638 0.051 1.00 31.02 140 GLN A O 1
#

Solvent-accessible surface area (backbone atoms only — not comparable to full-atom values): 9262 Å² total; per-residue (Å²): 141,84,78,86,80,91,78,92,76,81,87,83,88,87,82,84,88,86,86,83,82,85,73,81,75,75,70,79,76,76,73,78,74,75,91,69,74,50,74,67,53,46,54,53,49,43,51,52,50,50,54,39,47,75,71,24,48,28,72,65,51,47,29,60,67,68,74,41,52,74,64,60,48,50,55,46,52,51,47,36,45,73,72,66,71,48,76,93,73,79,50,76,40,46,67,45,71,60,45,75,74,54,39,68,37,77,93,39,47,91,58,85,60,63,33,30,33,40,40,80,56,102,87,49,76,48,78,41,82,46,73,76,78,73,82,84,78,85,86,129

Foldseek 3Di:
DDDDDDDDDDDDDDDDDDDDDPPPPPDPPPPPPPPDDDPVRLVVLLVQLLVCVVVQHDPVLSCVLSVHDPVSSVVSVVCCVPPVVDDDDHGQWDKDFQDPVNCVDPVNPPPPQGIWTWHDDPPDIDTHGDDRPRPPPDDD

Sequence (140 aa):
MNNDRIMNGATVEVASATRNGESNFATPTLQKKRNRLSASEKKAKRKAVSDDYLAGHPKLAIMLRQGLSKSQFTEILADLFMKDNLTPRAPEYEVVAVSTAIKALSQFAGTTAEYVRVKHDAHSTILTHYIQEIDNEHNQ

pLDDT: mean 75.83, std 22.55, range [31.02, 95.06]

Nearest PDB structures (foldseek):
  7bhy-assembly2_C-2  TM=7.806E-01  e=4.617E-01  Bacillus subtilis subsp. subtilis str. 168
  3frw-assembly1_A  TM=7.208E-01  e=1.039E+00  Blautia obeum ATCC 29174
  3frw-assembly2_D  TM=7.789E-01  e=1.822E+00  Blautia obeum ATCC 29174
  3kor-assembly1_A  TM=7.538E-01  e=2.064E+00  Staphylococcus aureus subsp. aureus USA300_TCH1516
  4ld5-assembly1_B  TM=5.560E-01  e=7.188E+00  Staphylococcus aureus

Radius of gyration: 30.72 Å; Cα contacts (8 Å, |Δi|>4): 110; chains: 1; bounding box: 52×104×43 Å

Mean predicted aligned error: 14.65 Å